Protein AF-A0A954HKY9-F1 (afdb_monomer)

Secondary structure (DSSP, 8-state):
-PPPPHHHHHHHHHSPPBTTEEEESSPPP-TT--HHHHHHHHHHHHHHHHS--SS--EEEET------

Solvent-accessible surface area (backbone atoms only — not comparable to full-atom values): 4374 Å² total; per-residue (Å²): 132,90,74,84,48,76,62,57,52,54,54,55,73,72,52,66,78,51,85,43,31,44,64,28,57,63,76,80,46,65,84,96,43,52,75,70,51,45,39,51,59,55,49,55,52,49,52,46,71,73,42,92,70,94,67,84,65,49,78,43,68,68,36,74,78,70,87,127

Radius of gyration: 13.13 Å; Cα contacts (8 Å, |Δi|>4): 62; chains: 1; bounding box: 34×26×31 Å

Foldseek 3Di:
DDDQDPVNVVVLLPDADDLQEAEAQADQDDPPDDPVSVCVVVVNVVSNVPDDDPDHGDYHYNDDGDDD

Structure (mmCIF, N/CA/C/O backbone):
data_AF-A0A954HKY9-F1
#
_entry.id   AF-A0A954HKY9-F1
#
loop_
_atom_site.group_PDB
_atom_site.id
_atom_site.type_symbol
_atom_site.label_atom_id
_atom_site.label_alt_id
_atom_site.label_comp_id
_atom_site.label_asym_id
_atom_site.label_entity_id
_atom_site.label_seq_id
_atom_site.pdbx_PDB_ins_code
_atom_site.Cartn_x
_atom_site.Cartn_y
_atom_site.Cartn_z
_atom_site.occupancy
_atom_site.B_iso_or_equiv
_atom_site.auth_seq_id
_atom_site.auth_comp_id
_atom_site.auth_asym_id
_atom_site.auth_atom_id
_atom_site.pdbx_PDB_model_num
ATOM 1 N N . MET A 1 1 ? -10.047 -1.913 -17.044 1.00 55.50 1 MET A N 1
ATOM 2 C CA . MET A 1 1 ? -9.434 -2.402 -15.795 1.00 55.50 1 MET A CA 1
ATOM 3 C C . MET A 1 1 ? -8.086 -2.987 -16.172 1.00 55.50 1 MET A C 1
ATOM 5 O O . MET A 1 1 ? -8.061 -4.051 -16.772 1.00 55.50 1 MET A O 1
ATOM 9 N N . LEU A 1 2 ? -6.998 -2.238 -15.969 1.00 62.75 2 LEU A N 1
ATOM 10 C CA . LEU A 1 2 ? -5.648 -2.784 -16.124 1.00 62.75 2 LEU A CA 1
ATOM 11 C C . LEU A 1 2 ? -5.426 -3.758 -14.967 1.00 62.75 2 LEU A C 1
ATOM 13 O O . LEU A 1 2 ? -5.653 -3.403 -13.813 1.0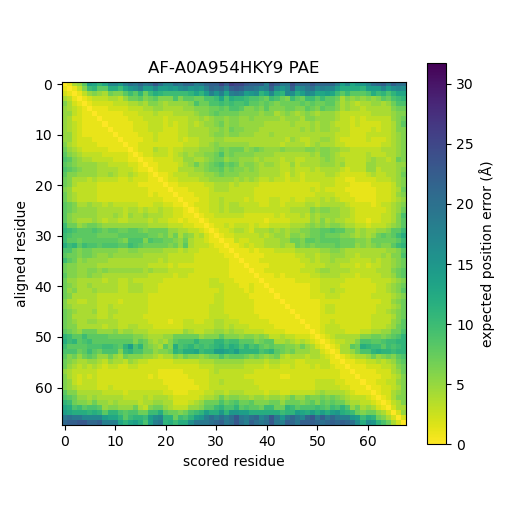0 62.75 2 LEU A O 1
ATOM 17 N N . MET A 1 3 ? -5.083 -4.998 -15.288 1.00 77.00 3 MET A N 1
ATOM 18 C CA . MET A 1 3 ? -4.786 -6.034 -14.308 1.00 77.00 3 MET A CA 1
ATOM 19 C C . MET A 1 3 ? -3.264 -6.125 -14.209 1.00 77.00 3 MET A C 1
ATOM 21 O O . MET A 1 3 ? -2.611 -6.286 -15.238 1.00 77.00 3 MET A O 1
ATOM 25 N N . LEU A 1 4 ? -2.708 -5.983 -13.003 1.00 83.88 4 LEU A N 1
ATOM 26 C CA . LEU A 1 4 ? -1.277 -6.199 -12.771 1.00 83.88 4 LEU A CA 1
ATOM 27 C C . LEU A 1 4 ? -0.925 -7.639 -13.149 1.00 83.88 4 LEU A C 1
ATOM 29 O O . LEU A 1 4 ? -1.609 -8.581 -12.736 1.00 83.88 4 LEU A O 1
ATOM 33 N N . SER A 1 5 ? 0.129 -7.812 -13.940 1.00 90.44 5 SER A N 1
ATOM 34 C CA . SER A 1 5 ? 0.652 -9.136 -14.245 1.00 90.44 5 SER A CA 1
ATOM 35 C C . SER A 1 5 ? 1.456 -9.684 -13.061 1.00 90.44 5 SER A C 1
ATOM 37 O O . SER A 1 5 ? 1.893 -8.954 -12.169 1.00 90.44 5 SER A O 1
ATOM 39 N N . ALA A 1 6 ? 1.695 -10.996 -13.059 1.00 88.75 6 ALA A N 1
ATOM 40 C CA . ALA A 1 6 ? 2.561 -11.619 -12.059 1.00 88.75 6 ALA A CA 1
ATOM 41 C C . ALA A 1 6 ? 4.006 -11.090 -12.120 1.00 88.75 6 ALA A C 1
ATOM 43 O O . ALA A 1 6 ? 4.704 -11.108 -11.108 1.00 88.75 6 ALA A O 1
ATOM 44 N N . GLU A 1 7 ? 4.456 -10.626 -13.289 1.00 90.12 7 GLU A N 1
ATOM 45 C CA . GLU A 1 7 ? 5.792 -10.055 -13.441 1.00 90.12 7 GLU A CA 1
ATOM 46 C C . GLU A 1 7 ? 5.863 -8.645 -12.849 1.00 90.12 7 GLU A C 1
ATOM 48 O O . GLU A 1 7 ? 6.807 -8.353 -12.118 1.00 90.12 7 GLU A O 1
ATOM 53 N N . ASP A 1 8 ? 4.824 -7.824 -13.038 1.00 90.12 8 ASP A N 1
ATOM 54 C CA . ASP A 1 8 ? 4.730 -6.504 -12.396 1.00 90.12 8 ASP A CA 1
ATOM 55 C C . ASP A 1 8 ? 4.804 -6.640 -10.871 1.00 90.12 8 ASP A C 1
ATOM 57 O O . ASP A 1 8 ? 5.563 -5.935 -10.209 1.00 90.12 8 ASP A O 1
ATOM 61 N N . LEU A 1 9 ? 4.092 -7.622 -10.305 1.00 89.31 9 LEU A N 1
ATOM 62 C CA . LEU A 1 9 ? 4.133 -7.890 -8.869 1.00 89.31 9 LEU A CA 1
ATOM 63 C C . LEU A 1 9 ? 5.535 -8.301 -8.388 1.00 89.31 9 LEU A C 1
ATOM 65 O O . LEU A 1 9 ? 5.980 -7.846 -7.336 1.00 89.31 9 LEU A O 1
ATOM 69 N N . ARG A 1 10 ? 6.253 -9.138 -9.147 1.00 89.69 10 ARG A N 1
ATOM 70 C CA . ARG A 1 10 ? 7.634 -9.532 -8.810 1.00 89.69 10 ARG A CA 1
ATOM 71 C C . ARG A 1 10 ? 8.591 -8.353 -8.848 1.00 89.69 10 ARG A C 1
ATOM 73 O O . ARG A 1 10 ? 9.489 -8.291 -8.012 1.00 89.69 10 ARG A O 1
ATOM 80 N N . VAL A 1 11 ? 8.422 -7.454 -9.817 1.00 89.25 11 VAL A N 1
ATOM 81 C CA . VAL A 1 11 ? 9.207 -6.221 -9.897 1.00 89.25 11 VAL A CA 1
ATOM 82 C C . VAL A 1 11 ? 8.951 -5.383 -8.651 1.00 89.25 11 VAL A C 1
ATOM 84 O O . VAL A 1 11 ? 9.909 -5.012 -7.981 1.00 89.25 11 VAL A O 1
ATOM 87 N N . LEU A 1 12 ? 7.690 -5.148 -8.282 1.00 90.88 12 LEU A N 1
ATOM 88 C CA . LEU A 1 12 ? 7.362 -4.365 -7.088 1.00 90.88 12 LEU A CA 1
ATOM 89 C C . LEU A 1 12 ? 7.935 -4.997 -5.807 1.00 90.88 12 LEU A C 1
ATOM 91 O O . LEU A 1 12 ? 8.593 -4.304 -5.045 1.00 90.88 12 LEU A O 1
ATOM 95 N N . LEU A 1 13 ? 7.799 -6.313 -5.611 1.00 89.88 13 LEU A N 1
ATOM 96 C CA . LEU A 1 13 ? 8.321 -7.021 -4.427 1.00 89.88 13 LEU A CA 1
ATOM 97 C C . LEU A 1 13 ? 9.853 -6.981 -4.275 1.00 89.88 13 LEU A C 1
ATOM 99 O O . LEU A 1 13 ? 10.361 -7.250 -3.190 1.00 89.88 13 LEU A O 1
ATOM 103 N N . ARG A 1 14 ? 10.597 -6.710 -5.353 1.00 87.88 14 ARG A N 1
ATOM 104 C CA . ARG A 1 14 ? 12.066 -6.602 -5.328 1.00 87.88 14 ARG A CA 1
ATOM 105 C C . ARG A 1 14 ? 12.566 -5.181 -5.082 1.00 87.88 14 ARG A C 1
ATOM 107 O O . ARG A 1 14 ? 13.756 -5.015 -4.829 1.00 87.88 14 ARG A O 1
ATOM 114 N N . ASN A 1 15 ? 11.706 -4.176 -5.225 1.00 88.31 15 ASN A N 1
ATOM 115 C CA . ASN A 1 15 ? 12.085 -2.784 -5.018 1.00 88.31 15 ASN A CA 1
ATOM 116 C C . ASN A 1 15 ? 11.943 -2.406 -3.534 1.00 88.31 15 ASN A C 1
ATOM 118 O O . ASN A 1 15 ? 11.001 -2.866 -2.887 1.00 88.31 15 ASN A O 1
ATOM 122 N N . PRO A 1 16 ? 12.846 -1.565 -2.999 1.00 87.06 16 PRO A N 1
ATOM 123 C CA . PRO A 1 16 ? 12.722 -1.049 -1.639 1.00 87.06 16 PRO A CA 1
ATOM 124 C C . PRO A 1 16 ? 11.552 -0.065 -1.519 1.00 87.06 16 PRO A C 1
ATOM 126 O O . PRO A 1 16 ? 11.066 0.469 -2.526 1.00 87.06 16 PRO A O 1
ATOM 129 N N . GLU A 1 17 ? 11.133 0.212 -0.282 1.00 86.94 17 GLU A N 1
ATOM 130 C CA . GLU A 1 17 ? 10.154 1.262 -0.009 1.00 86.94 17 GLU A CA 1
ATOM 131 C C . GLU A 1 17 ? 10.649 2.618 -0.547 1.00 86.94 17 GLU A C 1
ATOM 133 O O . GLU A 1 17 ? 11.833 2.964 -0.487 1.00 86.94 17 GLU A O 1
ATOM 138 N N . SER A 1 18 ? 9.743 3.380 -1.157 1.00 87.88 18 SER A N 1
ATOM 139 C CA . SER A 1 18 ? 10.062 4.6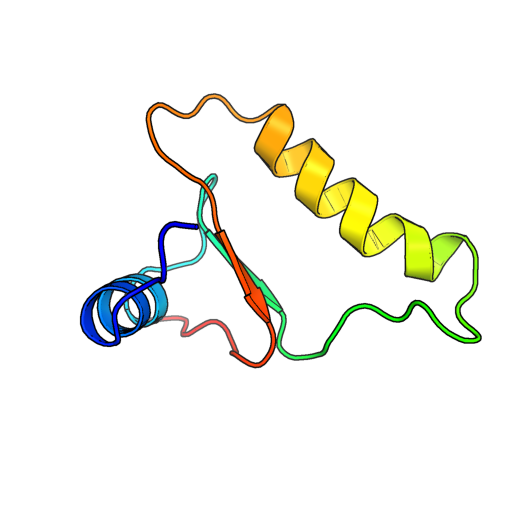44 -1.819 1.00 87.88 18 SER A CA 1
ATOM 140 C C . SER A 1 18 ? 8.854 5.577 -1.857 1.00 87.88 18 SER A C 1
ATOM 142 O O . SER A 1 18 ? 7.750 5.234 -1.447 1.00 87.88 18 SER A O 1
ATOM 144 N N . THR A 1 19 ? 9.022 6.766 -2.436 1.00 87.81 19 THR A N 1
ATOM 145 C CA . THR A 1 19 ? 7.927 7.739 -2.600 1.00 87.81 19 THR A CA 1
ATOM 146 C C . THR A 1 19 ? 6.792 7.263 -3.511 1.00 87.81 19 THR A C 1
ATOM 148 O O . THR A 1 19 ? 5.758 7.927 -3.586 1.00 87.81 19 THR A O 1
ATOM 151 N N . THR A 1 20 ? 6.968 6.139 -4.210 1.00 90.56 20 THR A N 1
ATOM 152 C CA . THR A 1 20 ? 5.964 5.525 -5.091 1.00 90.56 20 THR A CA 1
ATOM 153 C C . THR A 1 20 ? 5.645 4.074 -4.723 1.00 90.56 20 THR A C 1
ATOM 155 O O . THR A 1 20 ? 4.855 3.439 -5.417 1.00 90.56 20 THR A O 1
ATOM 158 N N . LEU A 1 21 ? 6.252 3.518 -3.674 1.00 92.44 21 LEU A N 1
ATOM 159 C CA . LEU A 1 21 ? 6.035 2.130 -3.271 1.00 92.44 21 LEU A CA 1
ATOM 160 C C . LEU A 1 21 ? 6.059 2.017 -1.753 1.00 92.44 21 LEU A C 1
ATOM 162 O O . LEU A 1 21 ? 7.076 2.333 -1.152 1.00 92.44 21 LEU A O 1
ATOM 166 N N . ASP A 1 22 ? 4.961 1.545 -1.174 1.00 92.25 22 ASP A N 1
ATOM 167 C CA . ASP A 1 22 ? 4.789 1.342 0.267 1.00 92.25 22 ASP A CA 1
ATOM 168 C C . ASP A 1 22 ? 4.307 -0.090 0.529 1.00 92.25 22 ASP A C 1
ATOM 1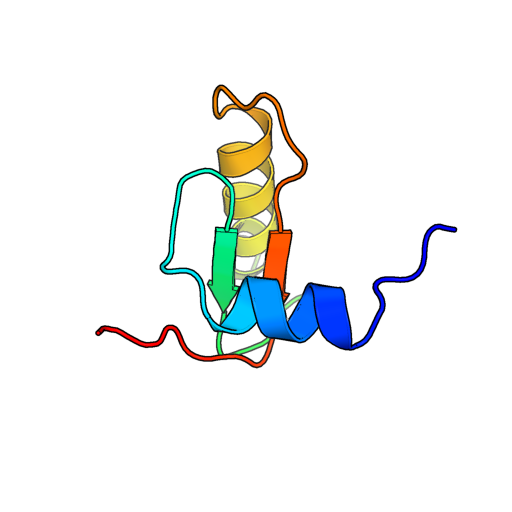70 O O . ASP A 1 22 ? 3.536 -0.657 -0.258 1.00 92.25 22 ASP A O 1
ATOM 174 N N . PHE A 1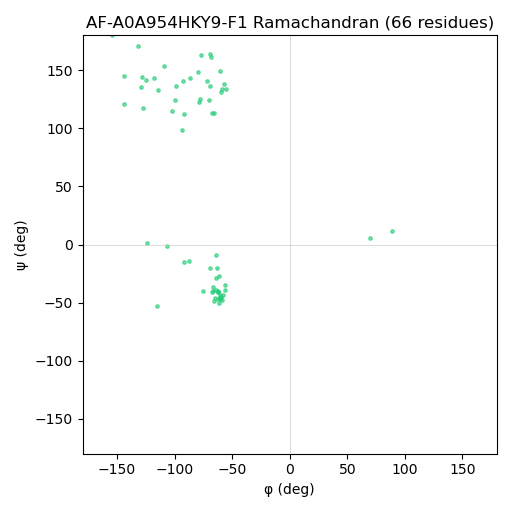 23 ? 4.770 -0.684 1.625 1.00 93.56 23 PHE A N 1
ATOM 175 C CA . PHE A 1 23 ? 4.459 -2.050 2.022 1.00 93.56 23 PHE A CA 1
ATOM 176 C C . PHE A 1 23 ? 3.661 -2.061 3.322 1.00 93.56 23 PHE A C 1
ATOM 178 O O . PHE A 1 23 ? 4.011 -1.428 4.316 1.00 93.56 23 PHE A O 1
ATOM 185 N N . LYS A 1 24 ? 2.586 -2.850 3.343 1.00 93.25 24 LYS A N 1
ATOM 186 C CA . LYS A 1 24 ? 1.782 -3.097 4.540 1.00 93.25 24 LYS A CA 1
ATOM 187 C C . LYS A 1 24 ? 1.634 -4.593 4.744 1.00 93.25 24 LYS A C 1
ATOM 189 O O . LYS A 1 24 ? 1.028 -5.287 3.932 1.00 93.25 24 LYS A O 1
ATOM 194 N N . GLN A 1 25 ? 2.149 -5.092 5.863 1.00 91.56 25 GLN A N 1
ATOM 195 C CA . GLN A 1 25 ? 2.050 -6.511 6.197 1.00 91.56 25 GLN A CA 1
ATOM 196 C C . GLN A 1 25 ? 0.599 -6.936 6.469 1.00 91.56 25 GLN A C 1
ATOM 198 O O . GLN A 1 25 ? 0.176 -8.006 6.039 1.00 91.56 25 GLN A O 1
ATOM 203 N N . GLU A 1 26 ? -0.171 -6.091 7.153 1.00 92.06 26 GLU A N 1
ATOM 204 C CA . GLU A 1 26 ? -1.578 -6.334 7.472 1.00 92.06 26 GLU A CA 1
ATOM 205 C C . GLU A 1 26 ? -2.499 -5.419 6.661 1.00 92.06 26 GLU A C 1
ATOM 207 O O . GLU A 1 26 ? -2.125 -4.320 6.250 1.00 92.06 26 GLU A O 1
ATOM 212 N N . GLN A 1 27 ? -3.734 -5.868 6.439 1.00 91.88 27 GLN A N 1
ATOM 213 C CA . GLN A 1 27 ? -4.748 -5.054 5.781 1.00 91.88 27 GLN A CA 1
ATOM 214 C C . GLN A 1 27 ? -5.241 -3.932 6.702 1.00 91.88 27 GLN A C 1
ATOM 216 O O . GLN A 1 27 ? -5.484 -4.144 7.890 1.00 91.88 27 GLN A O 1
ATOM 221 N N . TYR A 1 28 ? -5.475 -2.748 6.129 1.00 92.94 28 TYR A N 1
ATOM 222 C CA . TYR A 1 28 ? -6.114 -1.642 6.838 1.00 92.94 28 TYR A CA 1
ATOM 223 C C . TYR A 1 28 ? -7.467 -2.058 7.419 1.00 92.94 28 TYR A C 1
ATOM 225 O O . TYR A 1 28 ? -8.315 -2.651 6.742 1.00 92.94 28 TYR A O 1
ATOM 233 N N . LYS A 1 29 ? -7.695 -1.702 8.681 1.00 91.31 29 LYS A N 1
ATOM 234 C CA . LYS A 1 29 ? -8.952 -1.998 9.360 1.00 91.31 29 LYS A CA 1
ATOM 235 C C . LYS A 1 29 ? -10.028 -1.002 8.929 1.00 91.31 29 LYS A C 1
ATOM 237 O O . LYS A 1 29 ? -9.892 0.200 9.138 1.00 91.31 29 LYS A O 1
ATOM 242 N N . PHE A 1 30 ? -11.134 -1.519 8.397 1.00 85.25 30 PHE A N 1
ATOM 243 C CA . PHE A 1 30 ? -12.314 -0.720 8.039 1.00 85.25 30 PHE A CA 1
ATOM 244 C C . PHE A 1 30 ? -13.535 -1.080 8.874 1.00 85.25 30 PHE A C 1
ATOM 246 O O . PHE A 1 30 ? -14.157 -0.211 9.488 1.00 85.25 30 PHE A O 1
ATOM 253 N N . TYR A 1 31 ? -13.873 -2.369 8.916 1.00 89.56 31 TYR A N 1
ATOM 254 C CA . TYR A 1 31 ? -15.019 -2.859 9.669 1.00 89.56 31 TYR A CA 1
ATOM 255 C C . TYR A 1 31 ? -14.692 -2.935 11.163 1.00 89.56 31 TYR A C 1
ATOM 257 O O . TYR A 1 31 ? -13.701 -3.548 11.550 1.00 89.56 31 TYR A O 1
ATOM 265 N N . GLY A 1 32 ? -15.511 -2.291 12.000 1.00 90.25 32 GLY A N 1
ATOM 266 C CA . GLY A 1 32 ? -15.285 -2.214 13.451 1.00 90.25 32 GLY A CA 1
ATOM 267 C C . GLY A 1 32 ? -14.091 -1.346 13.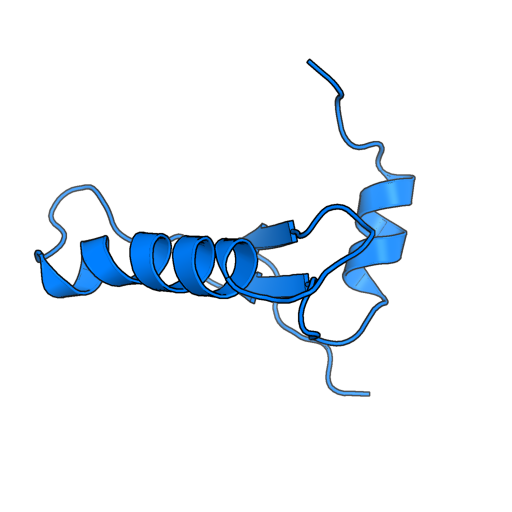871 1.00 90.25 32 GLY A C 1
ATOM 268 O O . GLY A 1 32 ? -13.762 -1.303 15.052 1.00 90.25 32 GLY A O 1
ATOM 269 N N . ALA A 1 33 ? -13.454 -0.659 12.922 1.00 93.06 33 ALA A N 1
ATOM 270 C CA . ALA A 1 33 ? -12.297 0.185 13.167 1.00 93.06 33 ALA A CA 1
ATOM 271 C C . ALA A 1 33 ? -12.697 1.550 13.738 1.00 93.06 33 ALA A C 1
ATOM 273 O O . ALA A 1 33 ? -13.746 2.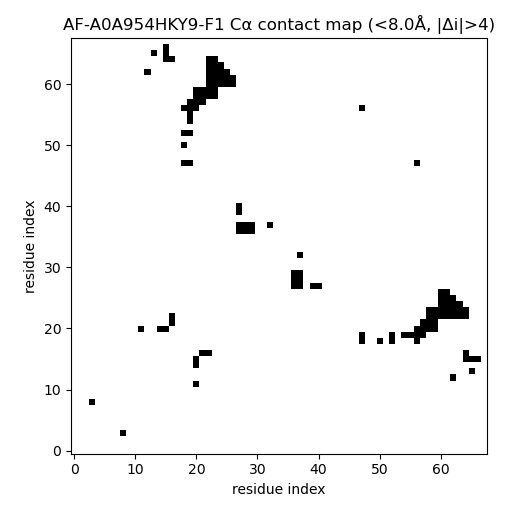112 13.410 1.00 93.06 33 ALA A O 1
ATOM 274 N N . THR A 1 34 ? -11.825 2.116 14.565 1.00 95.25 34 THR A N 1
ATOM 275 C CA . THR A 1 34 ? -11.939 3.505 15.013 1.00 95.25 34 THR A CA 1
ATOM 276 C C . THR A 1 34 ? -11.699 4.475 13.850 1.00 95.25 34 THR A C 1
ATOM 278 O O . THR A 1 34 ? -11.074 4.133 12.847 1.00 95.25 34 THR A O 1
ATOM 281 N N . LYS A 1 35 ? -12.134 5.737 13.992 1.00 92.06 35 LYS A N 1
ATOM 282 C CA . LYS A 1 35 ? -11.830 6.786 12.996 1.00 92.06 35 LYS A CA 1
ATOM 283 C C . LYS A 1 35 ? -10.328 6.949 12.757 1.00 92.06 35 LYS A C 1
ATOM 285 O O . LYS A 1 35 ? -9.924 7.242 11.639 1.00 92.06 35 LYS A O 1
ATOM 290 N N . GLN A 1 36 ? -9.523 6.763 13.803 1.00 92.88 36 GLN A N 1
ATOM 291 C CA . GLN A 1 36 ? -8.073 6.843 13.699 1.00 92.88 36 GLN A CA 1
ATOM 292 C C . GLN A 1 36 ? -7.530 5.711 12.823 1.00 92.88 36 GLN A C 1
ATOM 294 O O . GLN A 1 36 ? -6.797 5.984 11.882 1.00 92.88 36 GLN A O 1
ATOM 299 N N . GLU A 1 37 ? -7.946 4.469 13.065 1.00 92.88 37 GLU A N 1
ATOM 300 C CA . GLU A 1 37 ? -7.525 3.316 12.257 1.00 92.88 37 GLU A CA 1
ATOM 301 C C . GLU A 1 37 ? -7.984 3.437 10.795 1.00 92.88 3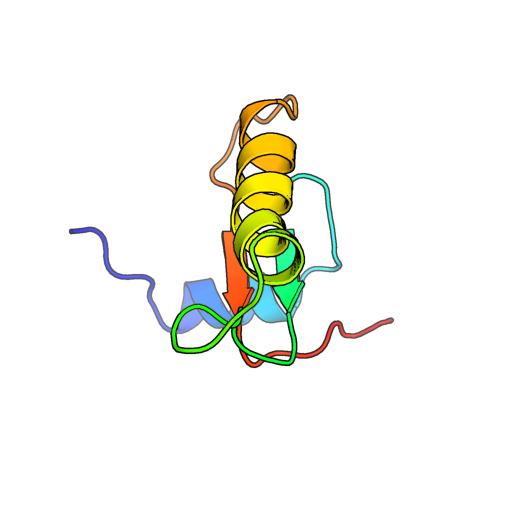7 GLU A C 1
ATOM 303 O O . GLU A 1 37 ? -7.205 3.176 9.884 1.00 92.88 37 GLU A O 1
ATOM 308 N N . GLN A 1 38 ? -9.209 3.915 10.551 1.00 90.88 38 GLN A N 1
ATOM 309 C CA . GLN A 1 38 ? -9.689 4.184 9.188 1.00 90.88 38 GLN A CA 1
ATOM 310 C C . GLN A 1 38 ? -8.894 5.298 8.493 1.00 90.88 38 GLN A C 1
ATOM 312 O O . GLN A 1 38 ? -8.776 5.304 7.267 1.00 90.88 38 GLN A O 1
ATOM 317 N N . SER A 1 39 ? -8.354 6.249 9.263 1.00 93.75 39 SER A N 1
ATOM 318 C CA . SER A 1 39 ? -7.569 7.350 8.709 1.00 93.75 39 SER A CA 1
ATOM 319 C C . SER A 1 39 ? -6.218 6.901 8.155 1.00 93.75 39 SER A C 1
ATOM 321 O O . SER A 1 39 ? -5.676 7.617 7.324 1.00 93.75 39 SER A O 1
ATOM 323 N N . GLU A 1 40 ? -5.695 5.736 8.553 1.00 93.31 40 GLU A N 1
ATOM 324 C CA . GLU A 1 40 ? -4.380 5.255 8.104 1.00 93.31 40 GLU A CA 1
ATOM 325 C C . GLU A 1 40 ? -4.334 5.039 6.584 1.00 93.31 40 GLU A C 1
ATOM 327 O O . GLU A 1 40 ? -3.456 5.591 5.929 1.00 93.31 40 GLU A O 1
ATOM 332 N N . LEU A 1 41 ? -5.339 4.382 5.980 1.00 92.12 41 LEU A N 1
ATOM 333 C CA . LEU A 1 41 ? -5.382 4.266 4.512 1.00 92.12 41 LEU A CA 1
ATOM 334 C C . LEU A 1 41 ? -5.459 5.646 3.849 1.00 92.12 41 LEU A C 1
ATOM 336 O O . LEU A 1 41 ? -4.802 5.896 2.841 1.00 92.12 41 LEU A O 1
ATOM 340 N N . LEU A 1 42 ? -6.290 6.542 4.391 1.00 93.19 42 LEU A N 1
ATOM 341 C CA . LEU A 1 42 ? -6.438 7.885 3.830 1.00 93.19 42 LEU A CA 1
ATOM 342 C C . LEU A 1 42 ? -5.119 8.657 3.884 1.00 93.19 42 LEU A C 1
ATOM 344 O O . LEU A 1 42 ? -4.795 9.351 2.925 1.00 93.19 42 LEU A O 1
ATOM 348 N N . LYS A 1 43 ? -4.368 8.541 4.982 1.00 93.75 43 LYS A N 1
ATOM 349 C CA . LYS A 1 43 ? -3.055 9.173 5.131 1.00 93.75 43 LYS A CA 1
ATOM 350 C C . LYS A 1 43 ? -2.087 8.673 4.067 1.00 93.75 43 LYS A C 1
ATOM 352 O O . LYS A 1 43 ? -1.485 9.508 3.399 1.00 93.75 43 LYS A O 1
ATOM 357 N N . ASP A 1 44 ? -2.008 7.365 3.850 1.00 93.00 44 ASP A N 1
ATOM 358 C CA . ASP A 1 44 ? -1.069 6.781 2.886 1.00 93.00 44 ASP A CA 1
ATOM 359 C C . ASP A 1 44 ? -1.442 7.152 1.438 1.00 93.00 44 ASP A C 1
ATOM 361 O O . ASP A 1 44 ? -0.591 7.570 0.649 1.00 93.00 44 ASP A O 1
ATOM 365 N N . ILE A 1 45 ? -2.739 7.139 1.100 1.00 92.56 45 ILE A N 1
ATOM 366 C CA . ILE A 1 45 ? -3.223 7.626 -0.204 1.00 92.56 45 ILE A CA 1
ATOM 367 C C . ILE A 1 45 ? -2.877 9.106 -0.400 1.00 92.56 45 ILE A C 1
ATOM 369 O O . ILE A 1 45 ? -2.426 9.495 -1.478 1.00 92.56 45 ILE A O 1
ATOM 373 N N . LEU A 1 46 ? -3.093 9.948 0.616 1.00 93.62 46 LEU A N 1
ATOM 374 C CA . LEU A 1 46 ? -2.784 11.377 0.537 1.00 93.62 46 LEU A CA 1
ATOM 375 C C . LEU A 1 46 ? -1.280 11.634 0.437 1.00 93.62 46 LEU A C 1
ATOM 377 O O . LEU A 1 46 ? -0.876 12.548 -0.284 1.00 93.62 46 LEU A O 1
ATOM 381 N N . ALA A 1 47 ? -0.455 10.840 1.119 1.00 91.88 47 ALA A N 1
ATOM 382 C CA . ALA A 1 47 ? 0.996 10.913 1.010 1.00 91.88 47 ALA A CA 1
ATOM 383 C C . ALA A 1 47 ? 1.432 10.672 -0.439 1.00 91.88 47 ALA A C 1
ATOM 385 O O . ALA A 1 47 ? 2.141 11.502 -1.012 1.00 91.88 47 ALA A O 1
ATOM 386 N N . PHE A 1 48 ? 0.910 9.623 -1.083 1.00 92.19 48 PHE A N 1
ATOM 387 C CA . PHE A 1 48 ? 1.169 9.402 -2.500 1.00 92.19 48 PHE A CA 1
ATOM 388 C C . PHE A 1 48 ? 0.583 10.485 -3.384 1.00 92.19 48 PHE A C 1
ATOM 390 O O . PHE A 1 48 ? 1.292 10.970 -4.259 1.00 92.19 48 PHE A O 1
ATOM 397 N N . ALA A 1 49 ? -0.664 10.906 -3.178 1.00 91.06 49 ALA A N 1
ATOM 398 C CA . ALA A 1 49 ? -1.300 11.934 -3.999 1.00 91.06 49 ALA A CA 1
ATOM 399 C C . ALA A 1 49 ? -0.486 13.238 -4.025 1.00 91.06 49 ALA A C 1
ATOM 401 O O . ALA A 1 49 ? -0.333 13.830 -5.093 1.00 91.06 49 ALA A O 1
ATOM 402 N N . ASN A 1 50 ? 0.088 13.622 -2.882 1.00 92.06 50 ASN A N 1
ATOM 403 C CA . ASN A 1 50 ? 0.866 14.849 -2.722 1.00 92.06 50 ASN A CA 1
ATOM 404 C C . ASN A 1 50 ? 2.357 14.704 -3.072 1.00 92.06 50 ASN A C 1
ATOM 406 O O . ASN A 1 50 ? 3.038 15.715 -3.238 1.00 92.06 50 ASN A O 1
ATOM 410 N N . ALA A 1 51 ? 2.882 13.483 -3.199 1.00 88.19 51 ALA A N 1
ATOM 411 C CA . ALA A 1 51 ? 4.258 13.265 -3.625 1.00 88.19 51 ALA A CA 1
ATOM 412 C C . ALA A 1 51 ? 4.451 13.640 -5.106 1.00 88.19 51 ALA A C 1
ATOM 414 O O . ALA A 1 51 ? 3.646 13.271 -5.972 1.00 88.19 51 ALA A O 1
ATOM 415 N N . TRP A 1 52 ? 5.554 14.336 -5.407 1.00 84.06 52 TRP A N 1
ATOM 416 C CA . TRP A 1 52 ? 5.988 14.565 -6.784 1.00 84.06 52 TRP A CA 1
ATOM 417 C C . TRP A 1 52 ? 6.418 13.235 -7.401 1.00 84.06 52 TRP A C 1
ATOM 419 O O . TRP A 1 52 ? 7.413 12.641 -6.986 1.00 84.06 52 TRP A O 1
ATOM 429 N N . LYS A 1 53 ? 5.668 12.765 -8.395 1.00 82.00 53 LYS A N 1
ATOM 430 C CA . LYS A 1 53 ? 5.909 11.490 -9.073 1.00 82.00 53 LYS A CA 1
ATOM 431 C C . LYS A 1 53 ? 5.574 11.607 -10.551 1.00 82.00 53 LYS A C 1
ATOM 433 O O . LYS A 1 53 ? 4.652 12.322 -10.936 1.00 82.00 53 LYS A O 1
ATOM 438 N N . THR A 1 54 ? 6.343 10.900 -11.366 1.00 83.06 54 THR A N 1
ATOM 439 C CA . THR A 1 54 ? 6.155 10.792 -12.820 1.00 83.06 54 THR A CA 1
ATOM 440 C C . THR A 1 54 ? 5.601 9.426 -13.230 1.00 83.06 54 THR A C 1
ATOM 442 O O . THR A 1 54 ? 5.357 9.202 -14.412 1.00 83.06 54 THR A O 1
ATOM 445 N N . SER A 1 55 ? 5.394 8.525 -12.265 1.00 85.38 55 SER A N 1
ATOM 446 C CA . SER A 1 55 ? 4.873 7.171 -12.450 1.00 85.38 55 SER A CA 1
ATOM 447 C C . SER A 1 55 ? 3.741 6.861 -11.468 1.00 85.38 55 SER A C 1
ATOM 449 O O . SER A 1 55 ? 3.492 7.612 -10.518 1.00 85.38 55 SER A O 1
ATOM 451 N N . ASP A 1 56 ? 3.084 5.725 -11.696 1.00 89.56 56 ASP A N 1
ATOM 452 C CA . ASP A 1 56 ? 2.118 5.144 -10.767 1.00 89.56 56 ASP A CA 1
ATOM 453 C C . ASP A 1 56 ? 2.774 4.826 -9.415 1.00 89.56 56 ASP A C 1
ATOM 455 O O . ASP A 1 56 ? 3.969 4.522 -9.342 1.00 89.56 56 ASP A O 1
ATOM 459 N N . ALA A 1 57 ? 1.972 4.912 -8.352 1.00 91.50 57 ALA A N 1
ATOM 460 C CA . ALA A 1 57 ? 2.364 4.562 -6.994 1.00 91.50 57 ALA A CA 1
ATOM 461 C C . ALA A 1 57 ? 1.511 3.402 -6.471 1.00 91.50 57 ALA A C 1
ATOM 463 O O . ALA A 1 57 ? 0.313 3.331 -6.759 1.00 91.50 57 ALA A O 1
ATOM 464 N N . PHE A 1 58 ? 2.121 2.512 -5.690 1.00 92.94 58 PHE A N 1
ATOM 465 C CA . PHE A 1 58 ? 1.494 1.277 -5.229 1.00 92.94 58 PHE A CA 1
ATOM 466 C C . PHE A 1 58 ? 1.636 1.112 -3.714 1.00 92.94 58 PHE A C 1
ATOM 468 O O . PHE A 1 58 ? 2.718 1.291 -3.164 1.00 92.94 58 PHE A O 1
ATOM 475 N N . ILE A 1 59 ? 0.539 0.720 -3.059 1.00 92.94 59 ILE A N 1
ATOM 476 C CA . ILE A 1 59 ? 0.557 0.164 -1.700 1.00 92.94 59 ILE A CA 1
ATOM 477 C C . ILE A 1 59 ? 0.393 -1.350 -1.841 1.00 92.94 59 ILE A C 1
ATOM 479 O O . ILE A 1 59 ? -0.650 -1.819 -2.307 1.00 92.94 59 ILE A O 1
ATOM 483 N N . LEU A 1 60 ? 1.408 -2.121 -1.459 1.00 93.12 60 LEU A N 1
ATOM 484 C CA . LEU A 1 60 ? 1.359 -3.581 -1.443 1.00 93.12 60 LEU A CA 1
ATOM 485 C C . LEU A 1 60 ? 0.897 -4.074 -0.072 1.00 93.12 60 LEU A C 1
ATOM 487 O O . LEU A 1 60 ? 1.615 -3.951 0.916 1.00 93.12 60 LEU A O 1
ATOM 491 N N . ILE A 1 61 ? -0.297 -4.663 -0.020 1.00 93.00 61 ILE A N 1
ATOM 492 C CA . ILE A 1 61 ? -0.891 -5.201 1.210 1.00 93.00 61 ILE A CA 1
ATOM 493 C C . ILE A 1 61 ? -0.660 -6.716 1.280 1.00 93.00 61 ILE A C 1
ATOM 495 O O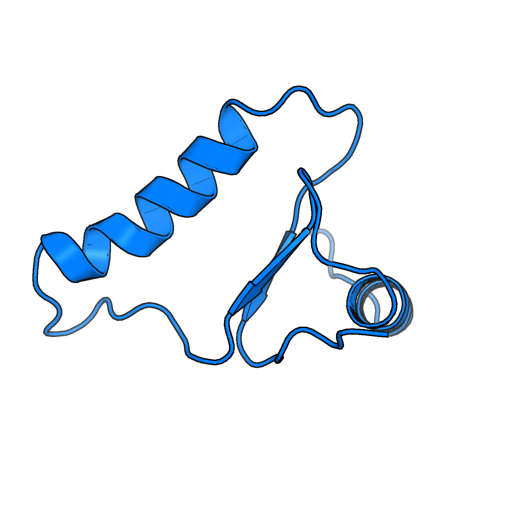 . ILE A 1 61 ? -0.871 -7.422 0.294 1.00 93.00 61 ILE A O 1
ATOM 499 N N . GLY A 1 62 ? -0.280 -7.222 2.453 1.00 91.81 62 GLY A N 1
ATOM 500 C CA . GLY A 1 62 ? 0.035 -8.634 2.690 1.00 91.81 62 GLY A CA 1
ATOM 501 C C . GLY A 1 62 ? 1.500 -8.996 2.429 1.00 91.81 62 GLY A C 1
ATOM 502 O O . GLY A 1 62 ? 1.833 -10.178 2.379 1.00 91.81 62 GLY A O 1
ATOM 503 N N . ALA A 1 63 ? 2.367 -7.998 2.254 1.00 88.81 63 ALA A N 1
ATOM 504 C CA . ALA A 1 63 ? 3.797 -8.175 2.034 1.00 88.81 63 ALA A CA 1
ATOM 505 C C . ALA A 1 63 ? 4.589 -7.38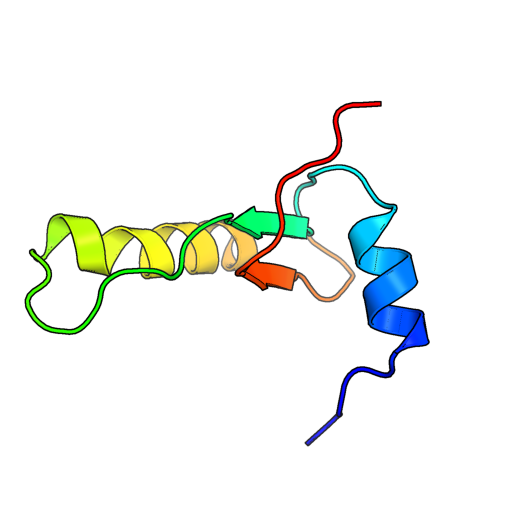1 3.077 1.00 88.81 63 ALA A C 1
ATOM 507 O O . ALA A 1 63 ? 4.202 -6.277 3.458 1.00 88.81 63 ALA A O 1
ATOM 508 N N . GLN A 1 64 ? 5.690 -7.963 3.545 1.00 86.12 64 GLN A N 1
ATOM 509 C CA . GLN A 1 64 ? 6.643 -7.278 4.408 1.00 86.12 64 GLN A CA 1
ATOM 510 C C . GLN A 1 64 ? 7.734 -6.648 3.541 1.00 86.12 64 GLN A C 1
ATOM 512 O O . GLN A 1 64 ? 8.176 -7.264 2.570 1.00 86.12 64 GLN A O 1
ATOM 517 N N . GLU A 1 65 ? 8.168 -5.441 3.898 1.00 81.81 65 GLU A N 1
ATOM 518 C CA . GLU A 1 65 ? 9.327 -4.815 3.268 1.00 81.81 65 GLU A CA 1
ATOM 519 C C . GLU A 1 65 ? 10.568 -5.710 3.442 1.00 81.81 65 GLU A C 1
ATOM 521 O O . GLU A 1 65 ? 10.855 -6.211 4.535 1.00 81.81 65 GLU A O 1
ATOM 526 N N . HIS A 1 66 ? 11.319 -5.912 2.361 1.00 72.69 66 HIS A N 1
ATOM 527 C CA . HIS A 1 66 ? 12.618 -6.569 2.415 1.00 72.69 66 HIS A CA 1
ATOM 528 C C . HIS A 1 66 ? 13.720 -5.515 2.559 1.00 72.69 66 HIS A C 1
ATOM 530 O O . HIS A 1 66 ? 14.163 -4.932 1.571 1.00 72.69 66 HIS A O 1
ATOM 536 N N . ALA A 1 67 ? 14.196 -5.299 3.788 1.00 57.06 67 ALA A N 1
ATOM 537 C CA . ALA A 1 67 ? 15.433 -4.558 4.020 1.00 57.06 67 ALA A CA 1
ATOM 538 C C . ALA A 1 67 ? 16.603 -5.375 3.447 1.00 57.06 67 ALA A C 1
ATOM 540 O O . ALA A 1 67 ? 16.863 -6.490 3.908 1.00 57.06 67 ALA A O 1
ATOM 541 N N . THR A 1 68 ? 17.243 -4.858 2.397 1.00 53.47 68 THR A N 1
ATOM 542 C CA . THR A 1 68 ? 18.437 -5.475 1.794 1.00 53.47 68 THR A CA 1
ATOM 543 C C . THR A 1 68 ? 19.691 -5.035 2.535 1.00 53.47 68 THR A C 1
ATOM 545 O O . THR A 1 68 ? 19.746 -3.847 2.923 1.00 53.47 68 THR A O 1
#

Sequence (68 aa):
MLMLSAEDLRVLLRNPESTTLDFKQEQYKFYGATKQEQSELLKDILAFANAWKTSDAFILIGAQEHAT

Mean predicted aligned error: 4.82 Å

pLDDT: mean 87.9, std 8.68, range [53.47, 95.25]